Protein AF-A0A174CC36-F1 (afdb_monomer_lite)

Radius of gyration: 14.95 Å; chains: 1; bounding box: 32×30×43 Å

Sequence (93 aa):
MREIGIPCIYGLDQNHGTTYTMGGTLFPLKHYMGYSVPFTGKDRTPVYISAQDLREKHFAPFLACVKAGALSVMANSCSVNGLPVHANYKLLT

Organism: Bacteroides uniformis (NCBI:txid820)

InterPro domains:
  IPR001764 Glycoside hydrolase, family 3, N-terminal [PF00933] (29-93)
  IPR017853 Glycoside hydrolase superfamily [SSF51445] (5-93)
  IPR036962 Glycoside hydrolase, family 3, N-terminal domain superfamily [G3DSA:3.20.20.300] (23-93)
  IPR051915 Cellulose Degradation Glycosyl Hydrolase 3 [PTHR30620] (30-93)

pLDDT: mean 84.71, std 16.38, range [43.47, 98.0]

Structure (mmCIF, N/CA/C/O backbone):
data_AF-A0A174CC36-F1
#
_entry.id   AF-A0A174CC36-F1
#
loop_
_atom_site.group_PDB
_atom_site.id
_atom_site.type_symbol
_atom_site.label_atom_id
_atom_site.label_alt_id
_atom_site.label_comp_id
_atom_site.label_asym_id
_atom_site.label_entity_id
_atom_site.label_seq_id
_atom_site.pdbx_PDB_ins_code
_atom_site.Cartn_x
_atom_site.Cartn_y
_atom_site.Cartn_z
_atom_site.occupancy
_atom_site.B_iso_or_equiv
_atom_site.auth_seq_id
_atom_site.auth_comp_id
_atom_site.auth_asym_id
_atom_site.auth_atom_id
_atom_site.pdbx_PDB_model_num
ATOM 1 N N . MET A 1 1 ? 0.174 19.726 -6.718 1.00 43.78 1 MET A N 1
ATOM 2 C CA . MET A 1 1 ? 1.115 18.933 -5.897 1.00 43.78 1 MET A CA 1
ATOM 3 C C . MET A 1 1 ? 2.466 18.984 -6.581 1.00 43.78 1 MET A C 1
ATOM 5 O O . MET A 1 1 ? 2.509 18.769 -7.783 1.00 43.78 1 MET A O 1
ATOM 9 N N . ARG A 1 2 ? 3.532 19.348 -5.866 1.00 43.47 2 ARG A N 1
ATOM 10 C CA . ARG A 1 2 ? 4.895 19.320 -6.410 1.00 43.47 2 ARG A CA 1
ATOM 11 C C . ARG A 1 2 ? 5.329 17.853 -6.394 1.00 43.47 2 ARG A C 1
ATOM 13 O O . ARG A 1 2 ? 5.356 17.265 -5.316 1.00 43.47 2 ARG A O 1
ATOM 20 N N . GLU A 1 3 ? 5.558 17.245 -7.555 1.00 58.19 3 GLU A N 1
ATOM 21 C CA . GLU A 1 3 ? 6.099 15.886 -7.605 1.00 58.19 3 GLU A CA 1
ATOM 22 C C . GLU A 1 3 ? 7.461 15.893 -6.915 1.00 58.19 3 GLU A C 1
ATOM 24 O O . GLU A 1 3 ? 8.352 16.657 -7.276 1.00 58.19 3 GLU A O 1
ATOM 29 N N . ILE A 1 4 ? 7.618 15.056 -5.895 1.00 55.72 4 ILE A N 1
ATOM 30 C CA . ILE A 1 4 ? 8.865 14.913 -5.133 1.00 55.72 4 ILE A CA 1
ATOM 31 C C . ILE A 1 4 ? 9.961 14.188 -5.927 1.00 55.72 4 ILE A C 1
ATOM 33 O O . ILE A 1 4 ? 10.956 13.791 -5.336 1.00 55.72 4 ILE A O 1
ATOM 37 N N . GLY A 1 5 ? 9.802 14.039 -7.252 1.00 51.28 5 GLY A N 1
ATOM 38 C CA . GLY A 1 5 ? 10.778 13.393 -8.126 1.00 51.28 5 GLY A CA 1
ATOM 39 C C . GLY A 1 5 ? 11.236 12.064 -7.539 1.00 51.28 5 GLY A C 1
ATOM 40 O O . GLY A 1 5 ? 12.392 11.922 -7.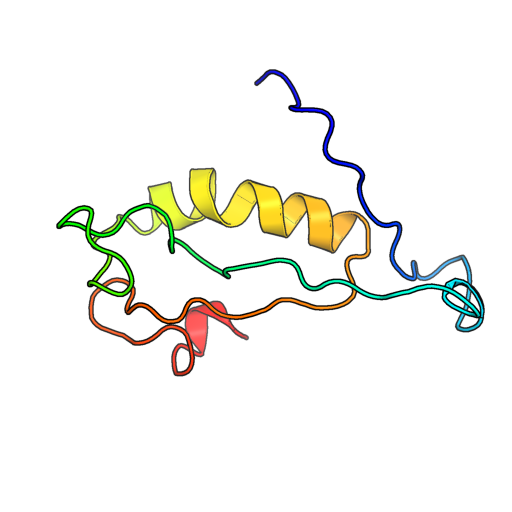160 1.00 51.28 5 GLY A O 1
ATOM 41 N N . ILE A 1 6 ? 10.318 11.109 -7.382 1.00 52.84 6 ILE A N 1
ATOM 42 C CA . ILE A 1 6 ? 10.698 9.774 -6.916 1.00 52.84 6 ILE A CA 1
ATOM 43 C C . ILE A 1 6 ? 11.232 9.000 -8.130 1.00 52.84 6 ILE A C 1
ATOM 45 O O . ILE A 1 6 ? 10.556 8.993 -9.161 1.00 52.84 6 ILE A O 1
ATOM 49 N N . PRO A 1 7 ? 12.412 8.353 -8.032 1.00 49.41 7 PRO A N 1
ATOM 50 C CA . PRO A 1 7 ? 12.968 7.503 -9.078 1.00 49.41 7 PRO A CA 1
ATOM 51 C C . PRO A 1 7 ? 12.036 6.307 -9.266 1.00 49.41 7 PRO A C 1
ATOM 53 O O . PRO A 1 7 ? 12.134 5.303 -8.564 1.00 49.41 7 PRO A O 1
ATOM 56 N N . CYS A 1 8 ? 11.054 6.446 -10.152 1.00 52.75 8 CYS A N 1
ATOM 57 C CA . CYS A 1 8 ? 10.168 5.354 -10.505 1.00 52.75 8 CYS A CA 1
ATOM 58 C C . CYS A 1 8 ? 11.047 4.260 -11.117 1.00 52.75 8 CYS A C 1
ATOM 60 O O . CYS A 1 8 ? 11.616 4.446 -12.191 1.00 52.75 8 CYS A O 1
ATOM 62 N N . ILE A 1 9 ? 11.212 3.148 -10.398 1.00 56.00 9 ILE A N 1
ATOM 63 C CA . ILE A 1 9 ? 11.785 1.935 -10.969 1.00 56.00 9 ILE A CA 1
ATOM 64 C C . ILE A 1 9 ? 10.801 1.507 -12.047 1.00 56.00 9 ILE A C 1
ATOM 66 O O . ILE A 1 9 ? 9.691 1.080 -11.727 1.00 56.00 9 ILE A O 1
ATOM 70 N N . TYR A 1 10 ? 11.194 1.701 -13.306 1.00 53.28 10 TYR A N 1
ATOM 71 C CA . TYR A 1 10 ? 10.483 1.165 -14.455 1.00 53.28 10 TYR A CA 1
ATOM 72 C C . TYR A 1 10 ? 10.270 -0.319 -14.200 1.00 53.28 10 TYR A C 1
ATOM 74 O O . TYR A 1 10 ? 11.229 -1.079 -14.042 1.00 53.28 10 TYR A O 1
ATOM 82 N N . GLY A 1 11 ? 9.015 -0.714 -14.064 1.00 56.50 11 GLY A N 1
ATOM 83 C CA . GLY A 1 11 ? 8.703 -2.123 -14.051 1.00 56.50 11 GLY A CA 1
ATOM 84 C C . GLY A 1 11 ? 8.423 -2.627 -15.455 1.00 56.50 11 GLY A C 1
ATOM 85 O O . GLY A 1 11 ? 8.465 -1.888 -16.434 1.00 56.50 11 GLY A O 1
ATOM 86 N N . LEU A 1 12 ? 8.188 -3.925 -15.537 1.00 55.03 12 LEU A N 1
ATOM 87 C CA . LEU A 1 12 ? 7.948 -4.642 -16.778 1.00 55.03 12 LEU A CA 1
ATOM 88 C C . LEU A 1 12 ? 6.588 -4.189 -17.328 1.00 55.03 12 LEU A C 1
ATOM 90 O O . LEU A 1 12 ? 5.544 -4.576 -16.805 1.00 55.03 12 LEU A O 1
ATOM 94 N N . ASP A 1 13 ? 6.586 -3.312 -18.330 1.00 58.97 13 ASP A N 1
ATOM 95 C CA . ASP A 1 13 ? 5.362 -3.004 -19.062 1.00 58.97 13 ASP A CA 1
ATOM 96 C C . ASP A 1 13 ? 5.080 -4.095 -20.112 1.00 58.97 13 ASP A C 1
ATOM 98 O O . ASP A 1 13 ? 5.942 -4.899 -20.475 1.00 58.97 13 ASP A O 1
ATOM 102 N N . GLN A 1 14 ? 3.839 -4.143 -20.596 1.00 53.31 14 GLN A N 1
ATOM 103 C CA . GLN A 1 14 ? 3.407 -5.114 -21.610 1.00 53.31 14 GLN A CA 1
ATOM 104 C C . GLN A 1 14 ? 4.156 -4.978 -22.952 1.00 53.31 14 GLN A C 1
ATOM 106 O O . GLN A 1 14 ? 4.073 -5.890 -23.771 1.00 53.31 14 GLN A O 1
ATOM 111 N N . ASN A 1 15 ? 4.886 -3.882 -23.187 1.00 56.38 15 ASN A N 1
ATOM 112 C CA . ASN A 1 15 ? 5.560 -3.603 -24.454 1.00 56.38 15 ASN A CA 1
ATOM 113 C C . ASN A 1 15 ? 7.011 -4.113 -24.485 1.00 56.38 15 ASN A C 1
ATOM 115 O O . ASN A 1 15 ? 7.497 -4.456 -25.561 1.00 56.38 15 ASN A O 1
ATOM 119 N N . HIS A 1 16 ? 7.707 -4.182 -23.344 1.00 61.19 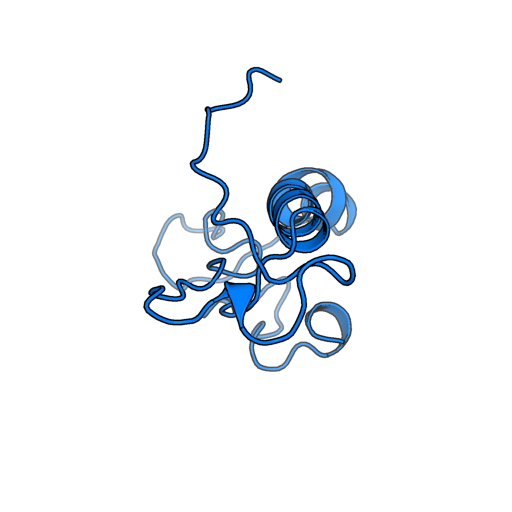16 HIS A N 1
ATOM 120 C CA . HIS A 1 16 ? 9.159 -4.431 -23.311 1.00 61.19 16 HIS A CA 1
ATOM 121 C C . HIS A 1 16 ? 9.588 -5.878 -22.976 1.00 61.19 16 HIS A C 1
ATOM 123 O O . HIS A 1 16 ? 10.782 -6.182 -22.989 1.00 61.19 16 HIS A O 1
ATOM 129 N N . GLY A 1 17 ? 8.642 -6.799 -22.759 1.00 60.78 17 GLY A N 1
ATOM 130 C CA . GLY A 1 17 ? 8.908 -8.243 -22.655 1.00 60.78 17 GLY A CA 1
ATOM 131 C C . GLY A 1 17 ? 9.624 -8.701 -21.371 1.00 60.78 17 GLY A C 1
ATOM 132 O O . GLY A 1 17 ? 10.075 -7.910 -20.545 1.00 60.78 17 GLY A O 1
ATOM 133 N N . THR A 1 18 ? 9.728 -10.023 -21.182 1.00 59.47 18 THR A N 1
ATOM 134 C CA . THR A 1 18 ? 10.191 -10.656 -19.925 1.00 59.47 18 THR A CA 1
ATOM 135 C C . THR A 1 18 ? 11.657 -10.381 -19.570 1.00 59.47 18 THR A C 1
ATOM 137 O O . THR A 1 18 ? 12.050 -10.536 -18.417 1.00 59.47 18 THR A O 1
ATOM 140 N N . THR A 1 19 ? 12.474 -9.953 -20.534 1.00 68.75 19 THR A N 1
ATOM 141 C CA . THR A 1 19 ? 13.907 -9.673 -20.349 1.00 68.75 19 THR A CA 1
ATOM 142 C C . THR A 1 19 ? 14.199 -8.265 -19.833 1.00 68.75 19 THR A C 1
ATOM 144 O O . THR A 1 19 ? 15.347 -7.983 -19.499 1.00 68.75 19 THR A O 1
ATOM 147 N N . TYR A 1 20 ? 13.202 -7.379 -19.739 1.00 70.50 20 TYR A N 1
ATOM 148 C CA . TYR A 1 20 ? 13.406 -5.972 -19.363 1.00 70.50 20 TYR A CA 1
ATOM 149 C C . TYR A 1 20 ? 13.974 -5.779 -17.944 1.00 70.50 20 TYR A C 1
ATOM 151 O O . TYR A 1 20 ? 14.615 -4.776 -17.650 1.00 70.50 20 TYR A O 1
ATOM 159 N N . THR A 1 21 ? 13.800 -6.767 -17.066 1.00 73.19 21 THR A N 1
ATOM 160 C CA . THR A 1 21 ? 14.348 -6.764 -15.700 1.00 73.19 21 THR A CA 1
ATOM 161 C C . THR A 1 21 ? 15.652 -7.554 -15.569 1.00 73.19 21 THR A C 1
ATOM 163 O O . THR A 1 21 ? 16.146 -7.737 -14.457 1.00 73.19 21 THR A O 1
ATOM 166 N N . MET A 1 22 ? 16.205 -8.078 -16.668 1.00 77.69 22 MET A N 1
ATOM 167 C CA . MET A 1 22 ? 17.413 -8.904 -16.637 1.00 77.69 22 MET A CA 1
ATOM 168 C C . MET A 1 22 ? 18.613 -8.081 -16.151 1.00 77.69 22 MET A C 1
ATOM 170 O O . MET A 1 22 ? 18.947 -7.050 -16.724 1.00 77.69 22 MET A O 1
ATOM 174 N N . GLY A 1 23 ? 19.251 -8.535 -15.069 1.00 80.44 23 GLY A N 1
ATOM 175 C CA . GLY A 1 23 ? 20.332 -7.800 -14.398 1.00 80.44 23 GLY A CA 1
ATOM 176 C C . GLY A 1 23 ? 19.862 -6.652 -13.492 1.00 80.44 23 GLY A C 1
ATOM 177 O O . GLY A 1 23 ? 20.698 -5.995 -12.876 1.00 80.44 23 GLY A O 1
ATOM 178 N N . GLY A 1 24 ? 18.550 -6.414 -13.386 1.00 77.31 24 GLY A N 1
ATOM 179 C CA . GLY A 1 24 ? 17.965 -5.408 -12.502 1.00 77.31 24 GLY A CA 1
ATOM 180 C C . GLY A 1 24 ? 17.682 -5.928 -11.088 1.00 77.31 24 GLY A C 1
ATOM 181 O O . GLY A 1 24 ? 17.431 -7.114 -10.879 1.00 77.31 24 GLY A O 1
ATOM 182 N N . THR A 1 25 ? 17.666 -5.014 -10.115 1.00 78.12 25 THR A N 1
ATOM 183 C CA . THR A 1 25 ? 17.264 -5.295 -8.726 1.00 78.12 25 THR A CA 1
ATOM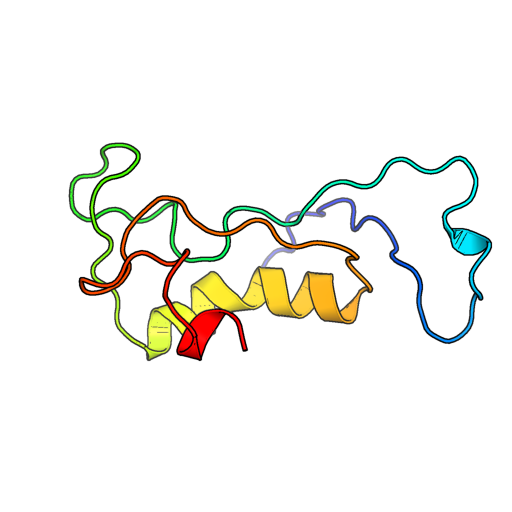 184 C C . THR A 1 25 ? 15.854 -4.778 -8.474 1.00 78.12 25 THR A C 1
ATOM 186 O O . THR A 1 25 ? 15.567 -3.601 -8.689 1.00 78.12 25 THR A O 1
ATOM 189 N N . LEU A 1 26 ? 14.975 -5.648 -7.977 1.00 78.62 26 LEU A N 1
ATOM 190 C CA . LEU A 1 26 ? 13.587 -5.306 -7.678 1.00 78.62 26 LEU A CA 1
ATOM 191 C C . LEU A 1 26 ? 13.439 -4.806 -6.239 1.00 78.62 26 LEU A C 1
ATOM 193 O O . LEU A 1 26 ? 13.882 -5.465 -5.298 1.00 78.62 26 LEU A O 1
ATOM 197 N N . PHE A 1 27 ? 12.748 -3.678 -6.064 1.00 81.69 27 PHE A N 1
ATOM 198 C CA . PHE A 1 27 ? 12.368 -3.158 -4.751 1.00 81.69 27 PHE A CA 1
ATOM 199 C C . PHE A 1 27 ? 10.843 -3.045 -4.638 1.00 81.69 27 PHE A C 1
ATOM 201 O O . PHE A 1 27 ? 10.201 -2.557 -5.570 1.00 81.69 27 PHE A O 1
ATOM 208 N N . PRO A 1 28 ? 10.246 -3.462 -3.508 1.00 86.88 28 PRO A N 1
ATOM 209 C CA . PRO A 1 28 ? 8.806 -3.384 -3.325 1.00 86.88 28 PRO A CA 1
ATOM 210 C C . PRO A 1 28 ? 8.352 -1.966 -2.981 1.00 86.88 28 PRO A C 1
ATOM 212 O O . PRO A 1 28 ? 8.980 -1.274 -2.170 1.00 86.88 28 PRO A O 1
ATOM 215 N N . LEU A 1 29 ? 7.190 -1.577 -3.509 1.00 91.19 29 LEU A N 1
ATOM 216 C CA . LEU A 1 29 ? 6.446 -0.429 -2.997 1.00 91.19 29 LEU A CA 1
ATOM 217 C C . LEU A 1 29 ? 6.008 -0.728 -1.568 1.00 91.19 29 LEU A C 1
ATOM 219 O O . LEU A 1 29 ? 5.389 -1.761 -1.315 1.00 91.19 29 LEU A O 1
ATOM 223 N N . LYS A 1 30 ? 6.308 0.160 -0.623 1.00 93.94 30 LYS A N 1
ATOM 224 C CA . LYS A 1 30 ? 6.034 -0.106 0.790 1.00 93.94 30 LYS A CA 1
ATOM 225 C C . LYS A 1 30 ? 5.709 1.157 1.583 1.00 93.94 30 LYS A C 1
ATOM 227 O O . LYS A 1 30 ? 6.176 2.236 1.241 1.00 93.94 30 LYS A O 1
ATOM 232 N N . HIS A 1 31 ? 4.926 1.076 2.656 1.00 96.75 31 HIS A N 1
ATOM 233 C CA . HIS A 1 31 ? 4.175 -0.091 3.146 1.00 96.75 31 HIS A CA 1
ATOM 234 C C . HIS A 1 31 ? 2.685 0.099 2.837 1.00 96.75 31 HIS A C 1
ATOM 236 O O . HIS A 1 31 ? 2.102 1.106 3.242 1.00 96.75 31 HIS A O 1
ATOM 242 N N . TYR A 1 32 ? 2.079 -0.843 2.118 1.00 97.25 32 TYR A N 1
ATOM 243 C CA . TYR A 1 32 ? 0.720 -0.749 1.585 1.00 97.25 32 TYR A CA 1
ATOM 244 C C . TYR A 1 32 ? -0.338 -1.166 2.619 1.00 97.25 32 TYR A C 1
ATOM 246 O O . TYR A 1 32 ? -0.402 -2.331 2.984 1.00 97.25 32 TYR A O 1
ATOM 254 N N . MET A 1 33 ? -1.187 -0.287 3.149 1.00 93.50 33 MET A N 1
ATOM 255 C CA . MET A 1 33 ? -1.166 1.174 3.032 1.00 93.50 33 MET A CA 1
ATOM 256 C C . MET A 1 33 ? -1.595 1.842 4.344 1.00 93.50 33 MET A C 1
ATOM 258 O O . MET A 1 33 ? -2.104 1.180 5.247 1.00 93.50 33 MET A O 1
ATOM 262 N N . GLY A 1 34 ? -1.344 3.148 4.474 1.00 95.31 34 GLY A N 1
ATOM 263 C CA . GLY A 1 34 ? -1.663 3.925 5.682 1.00 95.31 34 GLY A CA 1
ATOM 264 C C . GLY A 1 34 ? -0.655 3.793 6.833 1.00 95.31 34 GLY A C 1
ATOM 265 O O . GLY A 1 34 ? -0.915 4.289 7.920 1.00 95.31 34 GLY A O 1
ATOM 266 N N . TYR A 1 35 ? 0.502 3.158 6.615 1.00 97.44 35 TYR A N 1
ATOM 267 C CA . TYR A 1 35 ? 1.492 2.867 7.667 1.00 97.44 35 TYR A CA 1
ATOM 268 C C . TYR A 1 35 ? 1.989 4.100 8.437 1.00 97.44 35 TYR A C 1
ATOM 270 O O . TYR A 1 35 ? 2.240 4.020 9.632 1.00 97.44 35 TYR A O 1
ATOM 278 N N . SER A 1 36 ? 2.112 5.248 7.767 1.00 94.81 36 SER A N 1
ATOM 279 C CA . SER A 1 36 ? 2.716 6.461 8.329 1.00 94.81 36 SER A CA 1
ATOM 280 C C . SER A 1 36 ? 1.782 7.300 9.205 1.00 94.81 36 SER A C 1
ATOM 282 O O . SER A 1 36 ? 2.197 8.357 9.672 1.00 94.81 36 SER A O 1
ATOM 284 N N . VAL A 1 37 ? 0.524 6.889 9.389 1.00 96.50 37 VAL A N 1
ATOM 285 C CA . VAL A 1 37 ? -0.486 7.662 10.135 1.00 96.50 37 VAL A CA 1
ATOM 286 C C . VAL A 1 37 ? -1.122 6.862 11.281 1.00 96.50 37 VAL A C 1
ATOM 288 O O . VAL A 1 37 ? -2.349 6.797 11.387 1.00 96.50 37 VAL A O 1
ATOM 291 N N . PRO A 1 38 ? -0.324 6.218 12.154 1.00 96.62 38 PRO A N 1
ATOM 292 C CA . PRO A 1 38 ? -0.875 5.585 13.341 1.00 96.62 38 PRO A CA 1
ATOM 293 C C . PRO A 1 38 ? -1.491 6.642 14.262 1.00 96.62 38 PRO A C 1
ATOM 295 O O . PRO A 1 38 ? -0.922 7.718 14.450 1.00 96.62 38 PRO A O 1
ATOM 298 N N . PHE A 1 39 ? -2.608 6.313 14.911 1.00 95.50 39 PHE A N 1
ATOM 299 C CA . PHE A 1 39 ? -3.317 7.247 15.798 1.00 95.50 39 PHE A CA 1
ATOM 300 C C . PHE A 1 39 ? -2.445 7.766 16.948 1.00 95.50 39 PHE A C 1
ATOM 302 O O . PHE A 1 39 ? -2.587 8.901 17.388 1.00 95.50 39 PHE A O 1
ATOM 309 N N . THR A 1 40 ? -1.523 6.930 17.427 1.00 96.19 40 THR A N 1
ATOM 310 C CA . THR A 1 40 ? -0.658 7.257 18.567 1.00 96.19 40 THR A CA 1
ATOM 311 C C . THR A 1 40 ? 0.672 7.900 18.168 1.00 96.19 40 THR A C 1
ATOM 313 O O . THR A 1 40 ? 1.450 8.273 19.043 1.00 96.19 40 THR A O 1
ATOM 316 N N . GLY A 1 41 ? 0.994 7.956 16.871 1.00 95.69 41 GLY A N 1
ATOM 317 C CA . GLY A 1 41 ? 2.325 8.334 16.382 1.00 95.69 41 GLY A CA 1
ATOM 318 C C . GLY A 1 41 ? 3.420 7.276 16.591 1.00 95.69 41 GLY A C 1
ATOM 319 O O . GLY A 1 41 ? 4.512 7.425 16.048 1.00 95.69 41 GLY A O 1
ATOM 320 N N . LYS A 1 42 ? 3.157 6.192 17.337 1.00 97.50 42 LYS A N 1
ATOM 321 C CA . LYS A 1 42 ? 4.119 5.099 17.540 1.00 97.50 42 LYS A CA 1
ATOM 322 C C . LYS A 1 42 ? 4.073 4.094 16.395 1.00 97.50 42 LYS A C 1
ATOM 324 O O . LYS A 1 42 ? 2.995 3.744 15.905 1.00 97.50 42 LYS A O 1
ATOM 329 N N . ASP A 1 43 ? 5.249 3.586 16.037 1.00 97.56 43 ASP A N 1
ATOM 330 C CA . ASP A 1 43 ? 5.392 2.542 15.027 1.00 97.56 43 ASP A CA 1
ATOM 331 C C . ASP A 1 43 ? 4.523 1.314 15.350 1.00 97.56 43 ASP A C 1
ATOM 333 O O . ASP A 1 43 ? 4.342 0.946 16.513 1.00 97.56 43 ASP A O 1
ATOM 337 N N . ARG A 1 44 ? 3.973 0.692 14.303 1.00 95.19 44 ARG A N 1
ATOM 338 C CA . ARG A 1 44 ? 3.145 -0.526 14.361 1.00 95.19 44 ARG A CA 1
ATOM 339 C C . ARG A 1 44 ? 1.900 -0.446 15.247 1.00 95.19 44 ARG A C 1
ATOM 341 O O . ARG A 1 44 ? 1.351 -1.481 15.620 1.00 95.19 44 ARG A O 1
ATOM 348 N N . THR A 1 45 ? 1.413 0.756 15.548 1.00 97.38 45 THR A N 1
ATOM 349 C CA . THR A 1 45 ? 0.132 0.938 16.247 1.00 97.38 45 THR A CA 1
ATOM 350 C C . THR A 1 45 ? -1.028 1.179 15.268 1.00 97.38 45 THR A C 1
ATOM 352 O O . THR A 1 45 ? -0.790 1.509 14.102 1.00 97.38 45 THR A O 1
ATOM 355 N N . PRO A 1 46 ? -2.293 0.969 15.689 1.00 97.69 46 PRO A N 1
ATOM 356 C CA . PRO A 1 46 ? -3.443 1.035 14.791 1.00 97.69 46 PRO A CA 1
ATOM 357 C C . PRO A 1 46 ? -3.616 2.375 14.068 1.00 97.69 46 PRO A C 1
ATOM 359 O O . PRO A 1 46 ? -3.381 3.452 14.623 1.00 97.69 46 PRO A O 1
ATOM 362 N N . VAL A 1 47 ? -4.101 2.283 12.832 1.00 97.75 47 VAL A N 1
ATOM 363 C CA . VAL A 1 47 ? -4.497 3.409 11.984 1.00 97.75 47 VAL A CA 1
ATOM 364 C C . VAL A 1 47 ? -6.020 3.531 12.006 1.00 97.75 47 VAL A C 1
ATOM 366 O O . VAL A 1 47 ? -6.717 2.551 11.731 1.00 97.75 47 VAL A O 1
ATOM 369 N N . TYR A 1 48 ? -6.527 4.736 12.277 1.00 97.00 48 TYR A N 1
ATOM 370 C CA . TYR A 1 48 ? -7.944 5.085 12.141 1.00 97.00 48 TYR A CA 1
ATOM 371 C C . TYR A 1 48 ? -8.087 6.156 11.068 1.00 97.00 48 TYR A C 1
ATOM 373 O O . TYR A 1 48 ? -7.624 7.282 11.245 1.00 97.00 48 TYR A O 1
ATOM 381 N N . ILE A 1 49 ? -8.680 5.794 9.936 1.00 96.19 49 ILE A N 1
ATOM 382 C CA . ILE A 1 49 ? -8.719 6.658 8.756 1.00 96.19 49 ILE A CA 1
ATOM 383 C C . ILE A 1 49 ? -10.011 6.463 7.967 1.00 96.19 49 ILE A C 1
ATOM 385 O O . ILE A 1 49 ? -10.520 5.346 7.838 1.00 96.19 49 ILE A O 1
ATOM 389 N N . SER A 1 50 ? -10.542 7.556 7.419 1.00 97.06 50 SER A N 1
ATOM 390 C CA . SER A 1 50 ? -11.708 7.506 6.541 1.00 97.06 50 SER A CA 1
ATOM 391 C C . SER A 1 50 ? -11.386 6.732 5.255 1.00 97.06 50 SER A C 1
ATOM 393 O O . SER A 1 50 ? -10.262 6.764 4.751 1.00 97.06 50 SER A O 1
ATOM 395 N N . ALA A 1 51 ? -12.379 6.048 4.682 1.00 95.00 51 ALA A N 1
ATOM 396 C CA . ALA A 1 51 ? -12.202 5.380 3.391 1.00 95.00 51 ALA A CA 1
ATOM 397 C C . ALA A 1 51 ? -11.820 6.375 2.277 1.00 95.00 51 ALA A C 1
ATOM 399 O O . ALA A 1 51 ? -11.083 6.018 1.359 1.00 95.00 51 ALA A O 1
ATOM 400 N N . GLN A 1 52 ? -12.290 7.622 2.383 1.00 96.94 52 GLN A N 1
ATOM 401 C CA . GLN A 1 52 ? -11.975 8.690 1.443 1.00 96.94 52 GLN A CA 1
ATOM 402 C C . GLN A 1 52 ? -10.499 9.091 1.513 1.00 96.94 52 GLN A C 1
ATOM 404 O O . GLN A 1 52 ? -9.815 9.006 0.499 1.00 96.94 52 GLN A O 1
ATOM 409 N N . ASP A 1 53 ? -9.972 9.441 2.690 1.00 96.38 53 ASP A N 1
ATOM 410 C CA . ASP A 1 53 ? -8.556 9.818 2.835 1.00 96.38 53 ASP A CA 1
ATOM 411 C C . ASP A 1 53 ? -7.627 8.663 2.466 1.00 96.38 53 ASP A C 1
ATOM 413 O O . ASP A 1 53 ? -6.596 8.845 1.811 1.00 96.38 53 ASP A O 1
ATOM 417 N N . LEU A 1 54 ? -8.016 7.450 2.856 1.00 95.19 54 LEU A N 1
ATOM 418 C CA . LEU A 1 54 ? -7.296 6.234 2.524 1.00 95.19 54 LEU A CA 1
ATOM 419 C C . LEU A 1 54 ? -7.166 6.064 0.995 1.00 95.19 54 LEU A C 1
ATOM 421 O O . LEU A 1 54 ? -6.086 5.720 0.511 1.00 95.19 54 LEU A O 1
ATOM 425 N N . ARG A 1 55 ? -8.221 6.384 0.229 1.00 93.44 55 ARG A N 1
ATOM 426 C CA . ARG A 1 55 ? -8.247 6.324 -1.244 1.00 93.44 55 ARG A CA 1
ATOM 427 C C . ARG A 1 55 ? -7.582 7.524 -1.926 1.00 93.44 55 ARG A C 1
ATOM 429 O O . ARG A 1 55 ? -6.860 7.350 -2.901 1.00 93.44 55 ARG A O 1
ATOM 436 N N . GLU A 1 56 ? -7.851 8.736 -1.466 1.00 94.38 56 GLU A N 1
ATOM 437 C CA . GLU A 1 56 ? -7.424 9.962 -2.150 1.00 94.38 56 GLU A CA 1
ATOM 438 C C . GLU A 1 56 ? -5.975 10.334 -1.835 1.00 94.38 56 GLU A C 1
ATOM 440 O O . GLU A 1 56 ? -5.279 10.866 -2.697 1.00 94.38 56 GLU A O 1
ATOM 445 N N . LYS A 1 57 ? -5.501 10.038 -0.619 1.00 93.12 57 LYS A N 1
ATOM 446 C CA . LYS A 1 57 ? -4.171 10.455 -0.153 1.00 93.12 57 LYS A CA 1
ATOM 447 C C . LYS A 1 57 ? -3.195 9.287 -0.113 1.00 93.12 57 LYS A C 1
ATOM 449 O O . LYS A 1 57 ? -2.119 9.359 -0.699 1.00 93.12 57 LYS A O 1
ATOM 454 N N . HIS A 1 58 ? -3.566 8.199 0.561 1.00 95.31 58 HIS A N 1
ATOM 455 C CA . HIS A 1 58 ? -2.622 7.112 0.848 1.00 95.31 58 HIS A CA 1
ATOM 456 C C . HIS A 1 58 ? -2.530 6.061 -0.257 1.00 95.31 58 HIS A C 1
ATOM 458 O O . HIS A 1 58 ? -1.496 5.410 -0.368 1.00 95.31 58 HIS A O 1
ATOM 464 N N . PHE A 1 59 ? -3.564 5.913 -1.087 1.00 95.25 59 PHE A N 1
ATOM 465 C CA . PHE A 1 59 ? -3.541 5.019 -2.245 1.00 95.25 59 PHE A CA 1
ATOM 466 C C . PHE A 1 59 ? -2.936 5.671 -3.498 1.00 95.25 59 PHE A C 1
ATOM 468 O O . PHE A 1 59 ? -2.308 4.980 -4.298 1.00 95.25 59 PHE A O 1
ATOM 475 N N . ALA A 1 60 ? -3.054 6.995 -3.647 1.00 91.62 60 ALA A N 1
ATOM 476 C CA . ALA A 1 60 ? -2.547 7.748 -4.797 1.00 91.62 60 ALA A CA 1
ATOM 477 C C . ALA A 1 60 ? -1.098 7.406 -5.225 1.00 91.62 60 ALA A C 1
ATOM 479 O O . ALA A 1 60 ? -0.902 7.131 -6.412 1.00 91.62 60 ALA A O 1
ATOM 480 N N . PRO A 1 61 ? -0.089 7.349 -4.325 1.00 90.69 61 PRO A N 1
ATOM 481 C CA . PRO A 1 61 ? 1.277 7.006 -4.729 1.00 90.69 61 PRO A CA 1
ATOM 482 C C . PRO A 1 61 ? 1.404 5.560 -5.229 1.00 90.69 61 PRO A C 1
ATOM 484 O O . PRO A 1 61 ? 2.086 5.311 -6.219 1.00 90.69 61 PRO A O 1
ATOM 487 N N . PHE A 1 62 ? 0.706 4.606 -4.605 1.00 92.50 62 PHE A N 1
ATOM 488 C CA . PHE A 1 62 ? 0.720 3.213 -5.057 1.00 92.50 62 PHE A CA 1
ATOM 489 C C . PHE A 1 62 ? 0.053 3.067 -6.422 1.00 92.50 62 PHE A C 1
ATOM 491 O O . PHE A 1 62 ? 0.596 2.383 -7.281 1.00 92.50 62 PHE A O 1
ATOM 498 N N . LEU A 1 63 ? -1.071 3.754 -6.657 1.00 91.31 63 LEU A N 1
ATOM 499 C CA . LEU A 1 63 ? -1.735 3.755 -7.960 1.00 91.31 63 LEU A CA 1
ATOM 500 C C . LEU A 1 63 ? -0.810 4.279 -9.065 1.00 91.31 63 LEU A C 1
ATOM 502 O O . LEU A 1 63 ? -0.760 3.691 -10.143 1.00 91.31 63 LEU A O 1
ATOM 506 N N . ALA A 1 64 ? -0.082 5.367 -8.803 1.00 88.00 64 ALA A N 1
ATOM 507 C CA . ALA A 1 64 ? 0.868 5.927 -9.759 1.00 88.00 64 ALA A CA 1
ATOM 508 C C . ALA A 1 64 ? 2.006 4.942 -10.068 1.00 88.00 64 ALA A C 1
ATOM 510 O O . ALA A 1 64 ? 2.277 4.668 -11.235 1.00 88.00 64 ALA A O 1
ATOM 511 N N . CYS A 1 65 ? 2.621 4.348 -9.043 1.00 85.44 65 CYS A N 1
ATOM 512 C CA . CYS A 1 65 ? 3.718 3.401 -9.234 1.00 85.44 65 CYS A CA 1
ATOM 513 C C . CYS A 1 65 ? 3.268 2.085 -9.890 1.00 85.44 65 CYS A C 1
ATOM 515 O O . CYS A 1 65 ? 3.976 1.565 -10.747 1.00 85.44 65 CYS A O 1
ATOM 517 N N . VAL A 1 66 ? 2.086 1.563 -9.546 1.00 86.88 66 VAL A N 1
ATOM 518 C CA . VAL A 1 66 ? 1.514 0.374 -10.203 1.00 86.88 66 VAL A CA 1
ATOM 519 C C . VAL A 1 66 ? 1.232 0.664 -11.678 1.00 86.88 66 VAL A C 1
ATOM 521 O O . VAL A 1 66 ? 1.586 -0.142 -12.532 1.00 86.88 66 VAL A O 1
ATOM 524 N N . LYS A 1 67 ? 0.681 1.841 -12.011 1.00 84.69 67 LYS A N 1
ATOM 525 C CA . LYS A 1 67 ? 0.507 2.268 -13.412 1.00 84.69 67 LYS A CA 1
ATOM 526 C C . LYS A 1 67 ? 1.833 2.449 -14.157 1.00 84.69 67 LYS A C 1
ATOM 528 O O . LYS A 1 67 ? 1.864 2.252 -15.364 1.00 84.69 67 LYS A O 1
ATOM 533 N N . ALA A 1 68 ? 2.907 2.797 -13.449 1.00 81.81 68 ALA A N 1
ATOM 534 C CA . ALA A 1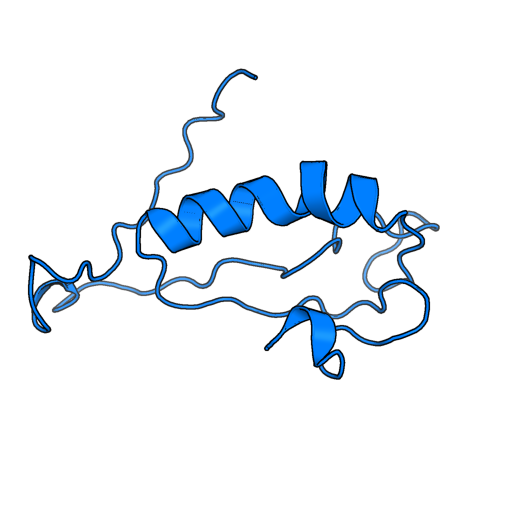 68 ? 4.267 2.863 -13.987 1.00 81.81 68 ALA A CA 1
ATOM 535 C C . ALA A 1 68 ? 4.964 1.486 -14.080 1.00 81.81 68 ALA A C 1
ATOM 537 O O . ALA A 1 68 ? 6.133 1.412 -14.452 1.00 81.81 68 ALA A O 1
ATOM 538 N N . GLY A 1 69 ? 4.264 0.398 -13.738 1.00 80.00 69 GLY A N 1
ATOM 539 C CA . GLY A 1 69 ? 4.736 -0.975 -13.905 1.00 80.00 69 GLY A CA 1
ATOM 540 C C . GLY A 1 69 ? 5.325 -1.623 -12.654 1.00 80.00 69 GLY A C 1
ATOM 541 O O . GLY A 1 69 ? 5.837 -2.732 -12.760 1.00 80.00 69 GLY A O 1
ATOM 542 N N . ALA A 1 70 ? 5.276 -0.988 -11.477 1.00 82.44 70 ALA A N 1
ATOM 543 C CA . ALA A 1 70 ? 5.889 -1.534 -10.263 1.00 82.44 70 ALA A CA 1
ATOM 544 C C . ALA A 1 70 ? 5.535 -3.015 -10.020 1.00 82.44 70 ALA A C 1
ATOM 546 O O . ALA A 1 70 ? 4.372 -3.410 -10.039 1.00 82.44 70 ALA A O 1
ATOM 547 N N . LEU A 1 71 ? 6.565 -3.824 -9.759 1.00 84.44 71 LEU A N 1
ATOM 548 C CA . LEU A 1 71 ? 6.474 -5.287 -9.829 1.00 84.44 71 LEU A CA 1
ATOM 549 C C . LEU A 1 71 ? 6.129 -5.971 -8.508 1.00 84.44 71 LEU A C 1
ATOM 551 O O . LEU A 1 71 ? 5.769 -7.144 -8.495 1.00 84.44 71 LEU A O 1
ATOM 555 N N . SER A 1 72 ? 6.265 -5.274 -7.383 1.00 88.88 72 SER A N 1
ATOM 556 C CA . SER A 1 72 ? 5.882 -5.825 -6.086 1.00 88.88 72 SER A CA 1
ATOM 557 C C . SER A 1 72 ? 5.429 -4.744 -5.117 1.00 88.88 72 SER A C 1
ATOM 559 O O . SER A 1 72 ? 5.856 -3.587 -5.174 1.00 88.88 72 SER A O 1
ATOM 561 N N . VAL A 1 73 ? 4.551 -5.151 -4.205 1.00 93.94 73 VAL A N 1
ATOM 562 C CA . VAL A 1 73 ? 4.006 -4.325 -3.131 1.00 93.94 73 VAL A CA 1
ATOM 563 C C . VAL A 1 73 ? 4.179 -5.086 -1.821 1.00 93.94 73 VAL A C 1
ATOM 565 O O . VAL A 1 73 ? 3.885 -6.275 -1.740 1.00 93.94 73 VAL A O 1
ATOM 568 N N . MET A 1 74 ? 4.664 -4.404 -0.789 1.00 97.44 74 MET A N 1
ATOM 569 C CA . MET A 1 74 ? 4.815 -4.939 0.561 1.00 97.44 74 MET A CA 1
ATOM 570 C C . MET A 1 74 ? 3.717 -4.375 1.455 1.00 97.44 74 MET A C 1
ATOM 572 O O . MET A 1 74 ? 3.562 -3.156 1.568 1.00 97.44 74 MET A O 1
ATOM 576 N N . ALA A 1 75 ? 2.975 -5.266 2.109 1.00 97.25 75 ALA A N 1
ATOM 577 C CA . ALA A 1 75 ? 1.871 -4.899 2.982 1.00 97.25 75 ALA A CA 1
ATOM 578 C C . ALA A 1 75 ? 2.331 -4.144 4.243 1.00 97.25 75 ALA A C 1
ATOM 580 O O . ALA A 1 75 ? 3.435 -4.313 4.762 1.00 97.25 75 ALA A O 1
ATOM 581 N N . ASN A 1 76 ? 1.436 -3.308 4.749 1.00 97.00 76 ASN A N 1
ATOM 582 C CA . ASN A 1 76 ? 1.533 -2.610 6.019 1.00 97.00 76 ASN A CA 1
ATOM 583 C C . ASN A 1 76 ? 1.428 -3.606 7.187 1.00 97.00 76 ASN A C 1
ATOM 585 O O . ASN A 1 76 ? 0.540 -4.458 7.221 1.00 97.00 76 ASN A O 1
ATOM 589 N N . SER A 1 77 ? 2.338 -3.496 8.157 1.00 97.19 77 SER A N 1
ATOM 590 C CA . SER A 1 77 ? 2.329 -4.316 9.374 1.00 97.19 77 SER A CA 1
ATOM 591 C C . SER A 1 77 ? 1.267 -3.893 10.396 1.00 97.19 77 SER A C 1
ATOM 593 O O . SER A 1 77 ? 0.940 -4.674 11.283 1.00 97.19 77 SER A O 1
ATOM 595 N N . CYS A 1 78 ? 0.744 -2.668 10.311 1.00 95.88 78 CYS A N 1
ATOM 596 C CA . CYS A 1 78 ? -0.319 -2.169 11.184 1.00 95.88 78 CYS A CA 1
ATOM 597 C C . CYS A 1 78 ? -1.699 -2.722 10.790 1.00 95.88 78 CYS A C 1
ATOM 599 O O . CYS A 1 78 ? -1.921 -3.216 9.681 1.00 95.88 78 CYS A O 1
ATOM 601 N N . SER A 1 79 ? -2.670 -2.537 11.684 1.00 97.00 79 SER A N 1
ATOM 602 C CA . SER A 1 79 ? -4.093 -2.620 11.352 1.00 97.00 79 SER A CA 1
ATOM 603 C C . SER A 1 79 ? -4.624 -1.290 10.823 1.00 97.00 79 SER A C 1
ATOM 605 O O . SER A 1 79 ? -4.310 -0.239 11.387 1.00 97.00 79 SER A O 1
ATOM 607 N N . VAL A 1 80 ? -5.501 -1.346 9.822 1.00 97.62 80 VAL A N 1
ATOM 608 C CA . VAL A 1 80 ? -6.301 -0.202 9.361 1.00 97.62 80 VAL A CA 1
ATOM 609 C C . VAL A 1 80 ? -7.746 -0.445 9.774 1.00 97.62 80 VAL A C 1
ATOM 611 O O . VAL A 1 80 ? -8.333 -1.455 9.389 1.00 97.62 80 VAL A O 1
ATOM 614 N N . AS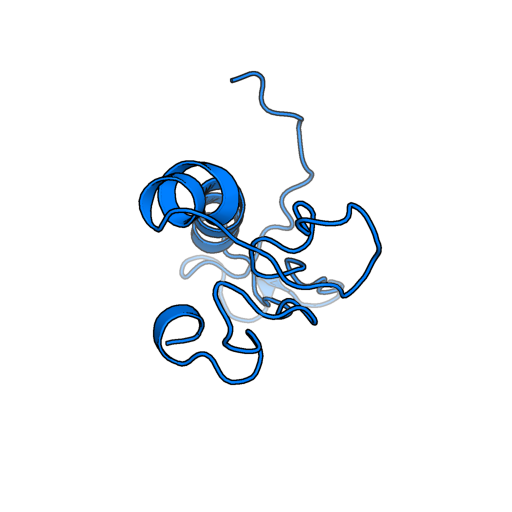N A 1 81 ? -8.308 0.462 10.575 1.00 96.88 81 ASN A N 1
ATOM 615 C CA . ASN A 1 81 ? -9.679 0.386 11.090 1.00 96.88 81 ASN A CA 1
ATOM 616 C C . ASN A 1 81 ? -10.010 -0.978 11.732 1.00 96.88 81 ASN A C 1
ATOM 618 O O . ASN A 1 81 ? -11.066 -1.555 11.492 1.00 96.88 81 ASN A O 1
ATOM 622 N N . GLY A 1 82 ? -9.076 -1.503 12.532 1.00 95.69 82 GLY A N 1
ATOM 623 C CA . GLY A 1 82 ? -9.244 -2.747 13.292 1.00 95.69 82 GLY A CA 1
ATOM 624 C C . GLY A 1 82 ? -8.848 -4.039 12.567 1.00 95.69 82 GLY A C 1
ATOM 625 O O . GLY A 1 82 ? -8.748 -5.068 13.226 1.00 95.69 82 GLY A O 1
ATOM 626 N N . LEU A 1 83 ? -8.552 -4.011 11.260 1.00 97.62 83 LEU A N 1
ATOM 627 C CA . LEU A 1 83 ? -8.135 -5.202 10.506 1.00 97.62 83 LEU A CA 1
ATOM 628 C C . LEU A 1 83 ? -6.647 -5.115 10.112 1.00 97.62 83 LEU A C 1
ATOM 630 O O . LEU A 1 83 ? -6.267 -4.159 9.425 1.00 97.62 83 LEU A O 1
ATOM 634 N N . PRO A 1 84 ? -5.784 -6.071 10.521 1.00 97.88 84 PRO A N 1
ATOM 635 C CA . PRO A 1 84 ? -4.411 -6.172 10.023 1.00 97.88 84 PRO A CA 1
ATOM 636 C C . PRO A 1 84 ? -4.380 -6.194 8.497 1.00 97.88 84 PRO A C 1
ATOM 638 O O . PRO A 1 84 ? -5.103 -6.975 7.878 1.00 97.88 84 PRO A O 1
ATOM 641 N N . VAL A 1 85 ? -3.542 -5.359 7.873 1.00 97.62 85 VAL A N 1
ATOM 642 C CA . VAL A 1 85 ? -3.555 -5.247 6.402 1.00 97.62 85 VAL A CA 1
ATOM 643 C C . VAL A 1 85 ? -3.126 -6.550 5.728 1.00 97.62 85 VAL A C 1
ATOM 645 O O . VAL A 1 85 ? -3.685 -6.905 4.700 1.00 97.62 85 VAL A O 1
ATOM 648 N N . HIS A 1 86 ? -2.243 -7.325 6.363 1.00 98.00 86 HIS A N 1
ATOM 649 C CA . HIS A 1 86 ? -1.862 -8.669 5.912 1.00 98.00 86 HIS A CA 1
ATOM 650 C C . HIS A 1 86 ? -3.046 -9.652 5.797 1.00 98.00 86 HIS A C 1
ATOM 652 O O . HIS A 1 86 ? -2.934 -10.644 5.089 1.00 98.00 86 HIS A O 1
ATOM 658 N N . ALA A 1 87 ? -4.172 -9.387 6.470 1.00 97.62 87 ALA A N 1
ATOM 659 C CA . ALA A 1 87 ? -5.388 -10.202 6.424 1.00 97.62 87 ALA A CA 1
ATOM 660 C C . ALA A 1 87 ? -6.556 -9.495 5.702 1.00 97.62 87 ALA A C 1
ATOM 662 O O . ALA A 1 87 ? -7.693 -9.965 5.747 1.00 97.62 87 ALA A O 1
ATOM 663 N N . ASN A 1 88 ? -6.313 -8.341 5.070 1.00 97.19 88 ASN A N 1
ATOM 664 C CA . ASN A 1 88 ? -7.366 -7.494 4.521 1.00 97.19 88 ASN A CA 1
ATOM 665 C C . ASN A 1 88 ? -7.558 -7.721 3.016 1.00 97.19 88 ASN A C 1
ATOM 667 O O . ASN A 1 88 ? -6.992 -7.000 2.196 1.00 97.19 88 ASN A O 1
ATOM 671 N N . TYR A 1 89 ? -8.414 -8.682 2.660 1.00 96.88 89 TYR A N 1
ATOM 672 C CA . TYR A 1 89 ? -8.752 -8.982 1.262 1.00 96.88 89 TYR A CA 1
ATOM 673 C C . TYR A 1 89 ? -9.233 -7.755 0.489 1.00 96.88 89 TYR A C 1
ATOM 675 O O . TYR A 1 89 ? -8.771 -7.516 -0.612 1.00 96.88 89 TYR A O 1
ATOM 683 N N . LYS A 1 90 ? -10.062 -6.895 1.092 1.00 95.00 90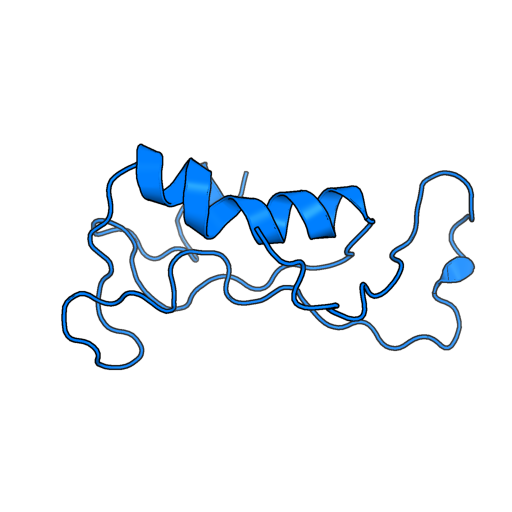 LYS A N 1
ATOM 684 C CA . LYS A 1 90 ? -10.571 -5.690 0.417 1.00 95.00 90 LYS A CA 1
ATOM 685 C C . LYS A 1 90 ? -9.463 -4.724 -0.027 1.00 95.00 90 LYS A C 1
ATOM 687 O O . LYS A 1 90 ? -9.684 -3.926 -0.932 1.00 95.00 90 LYS A O 1
ATOM 692 N N . LEU A 1 91 ? -8.316 -4.729 0.653 1.00 94.81 91 LEU A N 1
ATOM 693 C CA . LEU A 1 91 ? -7.163 -3.925 0.252 1.00 94.81 91 LEU A CA 1
ATOM 694 C C . LEU A 1 91 ? -6.224 -4.695 -0.685 1.00 94.81 91 LEU A C 1
ATOM 696 O O . LEU A 1 91 ? -5.586 -4.074 -1.523 1.00 94.81 91 LEU A O 1
ATOM 700 N N . LEU A 1 92 ? -6.108 -6.015 -0.538 1.00 95.94 92 LEU A N 1
ATOM 701 C CA . LEU A 1 92 ? -5.098 -6.814 -1.240 1.00 95.94 92 LEU A CA 1
ATOM 702 C C . LEU A 1 92 ? -5.585 -7.468 -2.547 1.00 95.94 92 LEU A C 1
ATOM 704 O O . LEU A 1 92 ? -4.740 -7.903 -3.329 1.00 95.94 92 LEU A O 1
ATOM 708 N N . THR A 1 93 ? -6.898 -7.547 -2.782 1.00 93.94 93 THR A N 1
ATOM 709 C CA . THR A 1 93 ? -7.535 -8.196 -3.947 1.00 93.94 93 THR A CA 1
ATOM 710 C C . THR A 1 93 ? -8.717 -7.382 -4.447 1.00 93.94 93 THR A C 1
ATOM 712 O O . THR A 1 93 ? -8.809 -7.177 -5.675 1.00 93.94 93 THR A O 1
#

Foldseek 3Di:
DPPPPDPQPQADDPPPDPCPCPVHDADAADAQWDQCAAPVNDHQHEAEDDPVCCVPPTCVVVVVSVVSHRDHHHYHCHHYPPHGRVPDPVRVD

Secondary structure (DSSP, 8-state):
-------------TTT-TTTTTTPPP--EEEETTTT--TTSSTTPPB---HHHIIIIISHHHHHHHHTT---EEE-SSEETTEEGGG-HHHH-